Protein AF-Q2U007-F1 (afdb_monomer_lite)

Structure (mmCIF, N/CA/C/O backbone):
data_AF-Q2U007-F1
#
_entry.id   AF-Q2U007-F1
#
loop_
_atom_site.group_PDB
_atom_site.id
_atom_site.type_symbol
_atom_site.label_atom_id
_atom_site.label_alt_id
_atom_site.label_comp_id
_atom_site.label_asym_id
_atom_site.label_entity_id
_atom_site.label_seq_id
_atom_site.pdbx_PDB_ins_code
_atom_site.Cartn_x
_atom_site.Cartn_y
_atom_site.Cartn_z
_atom_site.occupancy
_atom_site.B_iso_or_equiv
_atom_site.auth_seq_id
_atom_site.auth_comp_id
_atom_site.auth_asym_id
_atom_site.auth_atom_id
_atom_site.pdbx_PDB_model_num
ATOM 1 N N . MET A 1 1 ? 24.327 -21.637 -24.201 1.00 45.84 1 MET A N 1
ATOM 2 C CA . MET A 1 1 ? 24.856 -22.489 -23.111 1.00 45.84 1 MET A CA 1
ATOM 3 C C . MET A 1 1 ? 24.369 -21.882 -21.798 1.00 45.84 1 MET A C 1
ATOM 5 O O . MET A 1 1 ? 24.805 -20.785 -21.492 1.00 45.84 1 MET A O 1
ATOM 9 N N . THR A 1 2 ? 23.435 -22.514 -21.079 1.00 49.09 2 THR A N 1
ATOM 10 C CA . THR A 1 2 ? 22.963 -22.052 -19.755 1.00 49.09 2 THR A CA 1
ATOM 11 C C . THR A 1 2 ? 23.011 -23.228 -18.793 1.00 49.09 2 THR A C 1
ATOM 13 O O . THR A 1 2 ? 22.385 -24.249 -19.065 1.00 49.09 2 THR A O 1
ATOM 16 N N . VAL A 1 3 ? 23.744 -23.083 -17.688 1.00 51.19 3 VAL A N 1
ATOM 17 C CA . VAL A 1 3 ? 23.574 -23.887 -16.470 1.00 51.19 3 VAL A CA 1
ATOM 18 C C . VAL A 1 3 ? 23.898 -22.980 -15.281 1.00 51.19 3 VAL A C 1
ATOM 20 O O . VAL A 1 3 ? 25.051 -22.610 -15.078 1.00 51.19 3 VAL A O 1
ATOM 23 N N . ALA A 1 4 ? 22.877 -22.609 -14.508 1.00 60.34 4 ALA A N 1
ATOM 24 C CA . ALA A 1 4 ? 23.034 -21.975 -13.203 1.00 60.34 4 ALA A CA 1
ATOM 25 C C . ALA A 1 4 ? 23.026 -23.075 -12.128 1.00 60.34 4 ALA A C 1
ATOM 27 O O . ALA A 1 4 ? 22.080 -23.859 -12.051 1.00 60.34 4 ALA A O 1
ATOM 28 N N . ALA A 1 5 ? 24.093 -23.162 -11.332 1.00 70.75 5 ALA A N 1
ATOM 29 C CA . ALA A 1 5 ? 24.197 -24.102 -10.217 1.00 70.75 5 ALA A CA 1
ATOM 30 C C . ALA A 1 5 ? 23.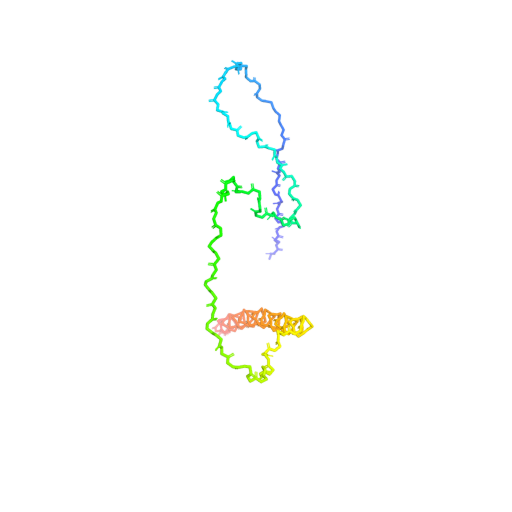496 -23.548 -8.955 1.00 70.75 5 ALA A C 1
ATOM 32 O O . ALA A 1 5 ? 23.523 -22.334 -8.737 1.00 70.75 5 ALA A O 1
ATOM 33 N N . PRO A 1 6 ? 22.874 -24.399 -8.113 1.00 62.50 6 PRO A N 1
ATOM 34 C CA . PRO A 1 6 ? 22.192 -23.960 -6.896 1.00 62.50 6 PRO A CA 1
ATOM 35 C C . PRO A 1 6 ? 23.182 -23.563 -5.778 1.00 62.50 6 PRO A C 1
ATOM 37 O O . PRO A 1 6 ? 24.275 -24.130 -5.700 1.00 62.50 6 PRO A O 1
ATOM 40 N N . PRO A 1 7 ? 22.820 -22.620 -4.885 1.00 67.44 7 PRO A N 1
ATOM 41 C CA . PRO A 1 7 ? 23.691 -22.178 -3.796 1.00 67.44 7 PRO A CA 1
ATOM 42 C C . PRO A 1 7 ? 23.806 -23.234 -2.682 1.00 67.44 7 PRO A C 1
ATOM 44 O O . PRO A 1 7 ? 22.811 -23.807 -2.239 1.00 67.44 7 PRO A O 1
ATOM 47 N N . VAL A 1 8 ? 25.034 -23.469 -2.211 1.00 68.56 8 VAL A N 1
ATOM 48 C CA . VAL A 1 8 ? 25.361 -24.392 -1.110 1.00 68.56 8 VAL A CA 1
ATOM 49 C C . VAL A 1 8 ? 25.106 -23.703 0.239 1.00 68.56 8 VAL A C 1
ATOM 51 O O . VAL A 1 8 ? 25.501 -22.555 0.434 1.00 68.56 8 VAL A O 1
ATOM 54 N N . ALA A 1 9 ? 24.437 -24.393 1.169 1.00 67.62 9 ALA A N 1
ATOM 55 C CA . ALA A 1 9 ? 24.128 -23.880 2.507 1.00 67.62 9 ALA A CA 1
ATOM 56 C C . ALA A 1 9 ? 25.378 -23.802 3.423 1.00 67.62 9 ALA A C 1
ATOM 58 O O . ALA A 1 9 ? 26.294 -24.610 3.254 1.00 67.62 9 ALA A O 1
ATOM 59 N N . PRO A 1 10 ? 25.428 -22.892 4.421 1.00 60.91 10 PRO A N 1
ATOM 60 C CA . PRO A 1 10 ? 26.555 -22.796 5.353 1.00 60.91 10 PRO A CA 1
ATOM 61 C C . PRO A 1 10 ? 26.616 -23.995 6.314 1.00 60.91 10 PRO A C 1
ATOM 63 O O . PRO A 1 10 ? 25.640 -24.312 6.994 1.00 60.91 10 PRO A O 1
ATOM 66 N N . VAL A 1 11 ? 27.781 -24.641 6.395 1.00 66.38 11 VAL A N 1
ATOM 67 C CA . VAL A 1 11 ? 28.095 -25.694 7.374 1.00 66.38 11 VAL A CA 1
ATOM 68 C C . VAL A 1 11 ? 28.425 -25.040 8.718 1.00 66.38 11 VAL A C 1
ATOM 70 O O . VAL A 1 11 ? 29.373 -24.265 8.817 1.00 66.38 11 VAL A O 1
ATOM 73 N N . HIS A 1 12 ? 27.650 -25.351 9.759 1.00 53.19 12 HIS A N 1
ATOM 74 C CA . HIS A 1 12 ? 27.969 -24.995 11.142 1.00 53.19 12 HIS A CA 1
ATOM 75 C C . HIS A 1 12 ? 28.802 -26.119 11.772 1.00 53.19 12 HIS A C 1
ATOM 77 O O . HIS A 1 12 ? 28.290 -27.209 12.023 1.00 53.19 12 HIS A O 1
ATOM 83 N N . GLU A 1 13 ? 30.085 -25.857 12.015 1.00 56.84 13 GLU A N 1
ATOM 84 C CA . GLU A 1 13 ? 30.991 -26.773 12.709 1.00 56.84 13 GLU A CA 1
ATOM 85 C C . GLU A 1 13 ? 30.856 -26.599 14.229 1.00 56.84 13 GLU A C 1
ATOM 87 O O . GLU A 1 13 ? 31.210 -25.563 14.790 1.00 56.84 13 GLU A O 1
ATOM 92 N N . ASN A 1 14 ? 30.323 -27.624 14.896 1.00 48.91 14 ASN A N 1
ATOM 93 C CA . ASN A 1 14 ? 30.301 -27.746 16.349 1.00 48.91 14 ASN A CA 1
ATOM 94 C C . ASN A 1 14 ? 31.295 -28.834 16.781 1.00 48.91 14 ASN A C 1
ATOM 96 O O . ASN A 1 14 ? 31.060 -30.009 16.503 1.00 48.91 14 ASN A O 1
ATOM 100 N N . GLY A 1 15 ? 32.299 -28.463 17.586 1.00 44.88 15 GLY A N 1
ATOM 101 C CA . GLY A 1 15 ? 32.779 -29.335 18.662 1.00 44.88 15 GLY A CA 1
ATOM 102 C C . GLY A 1 15 ? 34.292 -29.450 18.891 1.00 44.88 15 GLY A C 1
ATOM 103 O O . GLY A 1 15 ? 35.009 -29.986 18.063 1.00 44.88 15 GLY A O 1
ATOM 104 N N . ILE A 1 16 ? 34.669 -29.117 20.135 1.00 45.72 16 ILE A N 1
ATOM 105 C CA . ILE A 1 16 ? 35.556 -29.861 21.057 1.00 45.72 16 ILE A CA 1
ATOM 106 C C . ILE A 1 16 ? 37.076 -29.561 21.133 1.00 45.72 16 ILE A C 1
ATOM 108 O O . ILE A 1 16 ? 37.866 -29.888 20.260 1.00 45.72 16 ILE A O 1
ATOM 112 N N . ASN A 1 17 ? 37.456 -29.118 22.343 1.00 43.81 17 ASN A N 1
ATOM 113 C CA . ASN A 1 17 ? 38.725 -29.334 23.062 1.00 43.81 17 ASN A CA 1
ATOM 114 C C . ASN A 1 17 ? 39.901 -28.359 22.865 1.00 43.81 17 ASN A C 1
ATOM 116 O O . ASN A 1 17 ? 40.845 -28.615 22.128 1.00 43.81 17 ASN A O 1
ATOM 120 N N . GLY A 1 18 ? 39.934 -27.333 23.723 1.00 42.66 18 GLY A N 1
ATOM 121 C CA . GLY A 1 18 ? 41.168 -26.688 24.181 1.00 42.66 18 GLY A CA 1
ATOM 122 C C . GLY A 1 18 ? 41.182 -26.595 25.708 1.00 42.66 18 GLY A C 1
ATOM 123 O O . GLY A 1 18 ? 40.798 -25.575 26.271 1.00 42.66 18 GLY A O 1
ATOM 124 N N . SER A 1 19 ? 41.565 -27.673 26.398 1.00 48.12 19 SER A N 1
ATOM 125 C CA . SER A 1 19 ? 41.765 -27.676 27.851 1.00 48.12 19 SER A CA 1
ATOM 126 C C . SER A 1 19 ? 43.122 -27.056 28.207 1.00 48.12 19 SER A C 1
ATOM 128 O O . SER A 1 19 ? 44.160 -27.659 27.938 1.00 48.12 19 SER A O 1
ATOM 130 N N . GLY A 1 20 ? 43.124 -25.886 28.847 1.00 43.69 20 GLY A N 1
ATOM 131 C CA . GLY A 1 20 ? 44.291 -25.315 29.531 1.00 43.69 20 GLY A CA 1
ATOM 132 C C . GLY A 1 20 ? 43.981 -25.114 31.024 1.00 43.69 20 GLY A C 1
ATOM 133 O O . GLY A 1 20 ? 42.910 -24.589 31.332 1.00 43.69 20 GLY A O 1
ATOM 134 N N . PRO A 1 21 ? 44.846 -25.542 31.966 1.00 49.88 21 PRO A N 1
ATOM 135 C CA . PRO A 1 21 ? 44.534 -25.542 33.391 1.00 49.88 21 PRO A CA 1
ATOM 136 C C . PRO A 1 21 ? 44.860 -24.178 34.013 1.00 49.88 21 PRO A C 1
ATOM 138 O O . PRO A 1 21 ? 46.019 -23.841 34.233 1.00 49.88 21 PRO A O 1
ATOM 141 N N . GLY A 1 22 ? 43.828 -23.391 34.312 1.00 45.66 22 GLY A N 1
ATOM 142 C CA . GLY A 1 22 ? 43.938 -22.110 35.013 1.00 45.66 22 GLY A CA 1
ATOM 143 C C . GLY A 1 22 ? 42.913 -22.042 36.135 1.00 45.66 22 GLY A C 1
ATOM 144 O O . GLY A 1 22 ? 41.786 -21.598 35.942 1.00 45.66 22 GLY A O 1
ATOM 145 N N . HIS A 1 23 ? 43.288 -22.581 37.286 1.00 47.38 23 HIS A N 1
ATOM 146 C CA . HIS A 1 23 ? 42.497 -22.631 38.507 1.00 47.38 23 HIS A CA 1
ATOM 147 C C . HIS A 1 23 ? 42.480 -21.258 39.199 1.00 47.38 23 HIS A C 1
ATOM 149 O O . HIS A 1 23 ? 43.550 -20.706 39.430 1.00 47.38 23 HIS A O 1
ATOM 155 N N . HIS A 1 24 ? 41.285 -20.819 39.624 1.00 49.59 24 HIS A N 1
ATOM 156 C CA . HIS A 1 24 ? 41.021 -19.752 40.611 1.00 49.59 24 HIS A CA 1
ATOM 157 C C . HIS A 1 24 ? 41.439 -18.334 40.152 1.00 49.59 24 HIS A C 1
ATOM 159 O O . HIS A 1 24 ? 42.490 -18.124 39.580 1.00 49.59 24 HIS A O 1
ATOM 165 N N . HIS A 1 25 ? 40.690 -17.255 40.365 1.00 46.06 25 HIS A N 1
ATOM 166 C CA . HIS A 1 25 ? 40.031 -16.883 41.603 1.00 46.06 25 HIS A CA 1
ATOM 167 C C . HIS A 1 25 ? 39.239 -15.570 41.368 1.00 46.06 25 HIS A C 1
ATOM 169 O O . HIS A 1 25 ? 39.700 -14.689 40.653 1.00 46.06 25 HIS A O 1
ATOM 175 N N . VAL A 1 26 ? 38.094 -15.451 42.049 1.00 49.72 26 VAL A N 1
ATOM 176 C CA . VAL A 1 26 ? 37.425 -14.229 42.557 1.00 49.72 26 VAL A CA 1
ATOM 177 C C . VAL A 1 26 ? 36.978 -13.081 41.631 1.00 49.72 26 VAL A C 1
ATOM 179 O O . VAL A 1 26 ? 37.756 -12.318 41.078 1.00 49.72 26 VAL A O 1
ATOM 182 N N . ASN A 1 27 ? 35.677 -12.816 41.790 1.00 50.59 27 ASN A N 1
ATOM 183 C CA . ASN A 1 27 ? 35.104 -11.495 42.052 1.00 50.59 27 ASN A CA 1
ATOM 184 C C . ASN A 1 27 ? 34.822 -10.596 40.850 1.00 50.59 27 ASN A C 1
ATOM 186 O O . ASN A 1 27 ? 35.355 -9.503 40.724 1.00 50.59 27 ASN A O 1
ATOM 190 N N . MET A 1 28 ? 33.830 -11.008 40.072 1.00 51.03 28 MET A N 1
ATOM 191 C CA . MET A 1 28 ? 32.741 -10.093 39.758 1.00 51.03 28 MET A CA 1
ATOM 192 C C . MET A 1 28 ? 31.449 -10.851 40.035 1.00 51.03 28 MET A C 1
ATOM 194 O O . MET A 1 28 ? 31.242 -11.934 39.488 1.00 51.03 28 MET A O 1
ATOM 198 N N . SER A 1 29 ? 30.589 -10.315 40.898 1.00 62.97 29 SER A N 1
ATOM 199 C CA . SER A 1 29 ? 29.206 -10.765 41.071 1.00 62.97 29 SER A CA 1
ATOM 200 C C . SER A 1 29 ? 28.398 -10.454 39.806 1.00 62.97 29 SER A C 1
ATOM 202 O O . SER A 1 29 ? 27.454 -9.665 39.830 1.00 62.97 29 SER A O 1
ATOM 204 N N . LEU A 1 30 ? 28.804 -11.015 38.668 1.00 64.94 30 LEU A N 1
ATOM 205 C CA . LEU A 1 30 ? 27.990 -10.991 37.471 1.00 64.94 30 LEU A CA 1
ATOM 206 C C . LEU A 1 30 ? 26.750 -11.837 37.767 1.00 64.94 30 LEU A C 1
ATOM 208 O O . LEU A 1 30 ? 26.903 -12.976 38.227 1.00 64.94 30 LEU A O 1
ATOM 212 N N . PRO A 1 31 ? 25.535 -11.321 37.512 1.00 68.75 31 PRO A N 1
ATOM 213 C CA . PRO A 1 31 ? 24.340 -12.140 37.538 1.00 68.75 31 PRO A CA 1
ATOM 214 C C . PRO A 1 31 ? 24.610 -13.348 36.651 1.00 68.75 31 PRO A C 1
ATOM 216 O O . PRO A 1 31 ? 24.940 -13.205 35.472 1.00 68.75 31 PRO A O 1
ATOM 219 N N . ARG A 1 32 ? 24.567 -14.540 37.245 1.00 64.12 32 ARG A N 1
ATOM 220 C CA . ARG A 1 32 ? 24.729 -15.791 36.517 1.00 64.12 32 ARG A CA 1
ATOM 221 C C . ARG A 1 32 ? 23.582 -15.818 35.511 1.00 64.12 32 ARG A C 1
ATOM 223 O O . ARG A 1 32 ? 22.433 -16.000 35.902 1.00 64.12 32 ARG A O 1
ATOM 230 N N . PHE A 1 33 ? 23.882 -15.512 34.250 1.00 63.34 33 PHE A N 1
ATOM 231 C CA . PHE A 1 33 ? 22.890 -15.464 33.185 1.00 63.34 33 PHE A CA 1
ATOM 232 C C . PHE A 1 33 ? 22.316 -16.870 33.034 1.00 63.34 33 PHE A C 1
ATOM 234 O O . PHE A 1 33 ? 22.917 -17.752 32.425 1.00 63.34 33 PHE A O 1
ATOM 241 N N . HIS A 1 34 ? 21.158 -17.089 33.645 1.00 67.88 34 HIS A N 1
ATOM 242 C CA . HIS A 1 34 ? 20.289 -18.186 33.286 1.00 67.88 34 HIS A CA 1
ATOM 243 C C . HIS A 1 34 ? 19.623 -17.757 31.977 1.00 67.88 34 HIS A C 1
ATOM 245 O O . HIS A 1 34 ? 18.959 -16.718 31.979 1.00 67.88 34 HIS A O 1
ATOM 251 N N . PRO A 1 35 ? 19.810 -18.466 30.850 1.00 64.94 35 PRO A N 1
ATOM 252 C CA . PRO A 1 35 ? 18.990 -18.226 29.676 1.00 64.94 35 PRO A CA 1
ATOM 253 C C . PRO A 1 35 ? 17.555 -18.574 30.067 1.00 64.94 35 PRO A C 1
ATOM 255 O O . PRO A 1 35 ? 17.171 -19.740 30.138 1.00 64.94 35 PRO A O 1
ATOM 258 N N . ILE A 1 36 ? 16.786 -17.546 30.420 1.00 62.22 36 ILE A N 1
ATOM 259 C CA . ILE A 1 36 ? 15.360 -17.670 30.670 1.00 62.22 36 ILE A CA 1
ATOM 260 C C . ILE A 1 36 ? 14.790 -18.029 29.306 1.00 62.22 36 ILE A C 1
ATOM 262 O O . ILE A 1 36 ? 14.823 -17.210 28.386 1.00 62.22 36 ILE A O 1
ATOM 266 N N . ALA A 1 37 ? 14.304 -19.258 29.149 1.00 65.50 37 ALA A N 1
ATOM 267 C CA . AL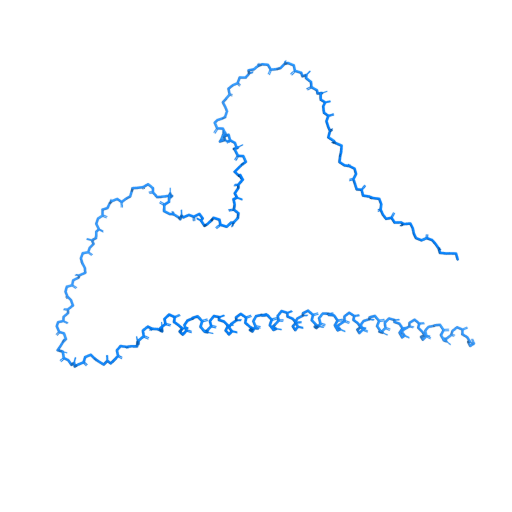A A 1 37 ? 13.363 -19.558 28.086 1.00 65.50 37 ALA A CA 1
ATOM 268 C C . ALA A 1 37 ? 12.109 -18.717 28.374 1.00 65.50 37 ALA A C 1
ATOM 270 O O . ALA A 1 37 ? 11.177 -19.157 29.039 1.00 65.50 37 ALA A O 1
ATOM 271 N N . MET A 1 38 ? 12.155 -17.446 27.975 1.00 60.19 38 MET A N 1
ATOM 272 C CA . MET A 1 38 ? 11.038 -16.524 28.046 1.00 60.19 38 MET A CA 1
ATOM 273 C C . MET A 1 38 ? 10.007 -17.055 27.064 1.00 60.19 38 MET A C 1
ATOM 275 O O . MET A 1 38 ? 10.254 -17.102 25.859 1.00 60.19 38 MET A O 1
ATOM 279 N N . ASN A 1 39 ? 8.853 -17.467 27.572 1.00 54.72 39 ASN A N 1
ATOM 280 C CA . ASN A 1 39 ? 7.689 -17.605 26.722 1.00 54.72 39 ASN A CA 1
ATOM 281 C C . ASN A 1 39 ? 7.303 -16.180 26.266 1.00 54.72 39 ASN A C 1
ATOM 283 O O . ASN A 1 39 ? 6.983 -15.359 27.130 1.00 54.72 39 ASN A O 1
ATOM 287 N N . PRO A 1 40 ? 7.341 -15.836 24.962 1.00 61.75 40 PRO A N 1
ATOM 288 C CA . PRO A 1 40 ? 7.080 -14.470 24.499 1.00 61.75 40 PRO A CA 1
ATOM 289 C C . PRO A 1 40 ? 5.645 -13.999 24.778 1.00 61.75 40 PRO A C 1
ATOM 291 O O . PRO A 1 40 ? 5.339 -12.828 24.583 1.00 61.75 40 PRO A O 1
ATOM 294 N N . SER A 1 41 ? 4.758 -14.888 25.238 1.00 57.97 41 SER A N 1
ATOM 295 C CA . SER A 1 41 ? 3.390 -14.537 25.630 1.00 57.97 41 SER A CA 1
ATOM 296 C C . SER A 1 41 ? 3.249 -14.084 27.087 1.00 57.97 41 SER A C 1
ATOM 298 O O . SER A 1 41 ? 2.125 -13.816 27.503 1.00 57.97 41 SER A O 1
ATOM 300 N N . GLN A 1 42 ? 4.324 -14.013 27.884 1.00 57.53 42 GLN A N 1
ATOM 301 C CA . GLN A 1 42 ? 4.209 -13.568 29.275 1.00 57.53 42 GLN A CA 1
ATOM 302 C C . GLN A 1 42 ? 4.321 -12.034 29.382 1.00 57.53 42 GLN A C 1
ATOM 304 O O . GLN A 1 42 ? 5.402 -11.490 29.146 1.00 57.53 42 GLN A O 1
ATOM 309 N N . PRO A 1 43 ? 3.249 -11.308 29.761 1.00 59.62 43 PRO A N 1
ATOM 310 C CA . PRO A 1 43 ? 3.376 -9.906 30.129 1.00 59.62 43 PRO A CA 1
ATOM 311 C C . PRO A 1 43 ? 4.158 -9.815 31.444 1.00 59.62 43 PRO A C 1
ATOM 313 O O . PRO A 1 43 ? 3.738 -10.338 32.476 1.00 59.62 43 PRO A O 1
ATOM 316 N N . VAL A 1 44 ? 5.320 -9.166 31.404 1.00 61.06 44 VAL A N 1
ATOM 317 C CA . VAL A 1 44 ? 6.101 -8.838 32.601 1.00 61.06 44 VAL A CA 1
ATOM 318 C C . VAL A 1 44 ? 5.318 -7.774 33.378 1.00 61.06 44 VAL A C 1
ATOM 320 O O . VAL A 1 44 ? 5.118 -6.666 32.883 1.00 61.06 44 VAL A O 1
ATOM 323 N N . HIS A 1 45 ? 4.810 -8.128 34.560 1.00 53.03 45 HIS A N 1
ATOM 324 C CA . HIS A 1 45 ? 3.993 -7.237 35.390 1.00 53.03 45 HIS A CA 1
ATOM 325 C C . HIS A 1 45 ? 4.889 -6.139 36.014 1.00 53.03 45 HIS A C 1
ATOM 327 O O . HIS A 1 45 ? 5.871 -6.489 36.675 1.00 53.03 45 HIS A O 1
ATOM 333 N N . PRO A 1 46 ? 4.599 -4.832 35.846 1.00 58.78 46 PRO A N 1
ATOM 334 C CA . PRO A 1 46 ? 5.477 -3.750 36.315 1.00 58.78 46 PRO A CA 1
ATOM 335 C C . PRO A 1 46 ? 5.580 -3.619 37.845 1.00 58.78 46 PRO A C 1
ATOM 337 O O . PRO A 1 46 ? 6.484 -2.952 38.344 1.00 58.78 46 PRO A O 1
ATOM 340 N N . GLU A 1 47 ? 4.684 -4.248 38.612 1.00 58.31 47 GLU A N 1
ATOM 341 C CA . GLU A 1 47 ? 4.638 -4.115 40.075 1.00 58.31 47 GLU A CA 1
ATOM 342 C C . GLU A 1 47 ? 5.876 -4.625 40.832 1.00 58.31 47 GLU A C 1
ATOM 344 O O . GLU A 1 47 ? 6.051 -4.271 41.996 1.00 58.31 47 GLU A O 1
ATOM 349 N N . GLN A 1 48 ? 6.761 -5.424 40.229 1.00 57.84 48 GLN A N 1
ATOM 350 C CA . GLN A 1 48 ? 7.905 -5.997 40.959 1.00 57.84 48 GLN A CA 1
ATOM 351 C C . GLN A 1 48 ? 9.121 -5.055 41.089 1.00 57.84 48 GLN A C 1
ATOM 353 O O . GLN A 1 48 ? 10.114 -5.433 41.709 1.00 57.84 48 GLN A O 1
ATOM 358 N N . MET A 1 49 ? 9.062 -3.830 40.550 1.00 56.88 49 MET A N 1
ATOM 359 C CA . MET A 1 49 ? 10.196 -2.886 40.517 1.00 56.88 49 MET A CA 1
ATOM 360 C C . MET A 1 49 ? 10.148 -1.730 41.528 1.00 56.88 49 MET A C 1
ATOM 362 O O . MET A 1 49 ? 10.990 -0.837 41.450 1.00 56.88 49 MET A O 1
ATOM 366 N N . MET A 1 50 ? 9.224 -1.706 42.491 1.00 51.59 50 MET A N 1
ATOM 367 C CA . MET A 1 50 ? 9.159 -0.593 43.453 1.00 51.59 50 MET A CA 1
ATOM 368 C C . MET A 1 50 ? 9.365 -1.061 44.899 1.00 51.59 50 MET A C 1
ATOM 370 O O . MET A 1 50 ? 8.447 -1.610 45.510 1.00 51.59 50 MET A O 1
ATOM 374 N N . PRO A 1 51 ? 10.550 -0.817 45.489 1.00 48.81 51 PRO A N 1
ATOM 375 C CA . PRO A 1 51 ? 10.729 -0.917 46.925 1.00 48.81 51 PRO A CA 1
ATOM 376 C C . PRO A 1 51 ? 10.067 0.293 47.604 1.00 48.81 51 PRO A C 1
ATOM 378 O O . PRO A 1 51 ? 10.458 1.431 47.378 1.00 48.81 51 PRO A O 1
ATOM 381 N N . ASN A 1 52 ? 9.056 0.018 48.432 1.00 51.47 52 ASN A N 1
ATOM 382 C CA . ASN A 1 52 ? 8.591 0.809 49.579 1.00 51.47 52 ASN A CA 1
ATOM 383 C C . ASN A 1 52 ? 8.704 2.348 49.508 1.00 51.47 52 ASN A C 1
ATOM 385 O O . ASN A 1 52 ? 9.688 2.922 49.966 1.00 51.47 52 ASN A O 1
ATOM 389 N N . HIS A 1 53 ? 7.593 3.011 49.176 1.00 53.88 53 HIS A N 1
ATOM 390 C CA . HIS A 1 53 ? 7.242 4.298 49.784 1.00 53.88 53 HIS A CA 1
ATOM 391 C C . HIS A 1 53 ? 5.781 4.286 50.239 1.00 53.88 53 HIS A C 1
ATOM 393 O O . HIS A 1 53 ? 4.859 4.712 49.547 1.00 53.88 53 HIS A O 1
ATOM 399 N N . SER A 1 54 ? 5.584 3.794 51.458 1.00 53.81 54 SER A N 1
ATOM 400 C CA . SER A 1 54 ? 4.515 4.269 52.326 1.00 53.81 54 SER A CA 1
ATOM 401 C C . SER A 1 54 ? 4.710 5.774 52.561 1.00 53.81 54 SER A C 1
ATOM 403 O O . SER A 1 54 ? 5.828 6.181 52.866 1.00 53.81 54 SER A O 1
ATOM 405 N N . HIS A 1 55 ? 3.634 6.565 52.433 1.00 51.62 55 HIS A N 1
ATOM 406 C CA . HIS A 1 55 ? 3.203 7.663 53.326 1.00 51.62 55 HIS A CA 1
ATOM 407 C C . HIS A 1 55 ? 2.495 8.824 52.588 1.00 51.62 55 HIS A C 1
ATOM 409 O O . HIS A 1 55 ? 3.010 9.395 51.636 1.00 51.62 55 HIS A O 1
ATOM 415 N N . PHE A 1 56 ? 1.325 9.184 53.139 1.00 46.00 56 PHE A N 1
ATOM 416 C CA . PHE A 1 56 ? 0.467 10.356 52.888 1.00 46.00 56 PHE A CA 1
ATOM 417 C C . PHE A 1 56 ? -0.408 10.385 51.621 1.00 46.00 56 PHE A C 1
ATOM 419 O O . PHE A 1 56 ? -0.042 10.919 50.581 1.00 46.00 56 PHE A O 1
ATOM 426 N N . ARG A 1 57 ? -1.667 9.940 51.775 1.00 58.44 57 ARG A N 1
ATOM 427 C CA . ARG A 1 57 ? -2.803 10.499 51.021 1.00 58.44 57 ARG A CA 1
ATOM 428 C C . ARG A 1 57 ? -3.203 11.842 51.655 1.00 58.44 57 ARG A C 1
ATOM 430 O O . ARG A 1 57 ? -3.598 11.828 52.821 1.00 58.44 57 ARG A O 1
ATOM 437 N N . PRO A 1 58 ? -3.186 12.973 50.935 1.00 57.97 58 PRO A N 1
ATOM 438 C CA . PRO A 1 58 ? -3.980 14.136 51.306 1.00 57.97 58 PRO A CA 1
ATOM 439 C C . PRO A 1 58 ? -5.448 13.831 50.978 1.00 57.97 58 PRO A C 1
ATOM 441 O O . PRO A 1 58 ? -5.764 13.432 49.856 1.00 57.97 58 PRO A O 1
ATOM 444 N N . PHE A 1 59 ? -6.353 13.987 51.944 1.00 59.22 59 PHE A N 1
ATOM 445 C CA . PHE A 1 59 ? -7.781 14.060 51.634 1.00 59.22 59 PHE A CA 1
ATOM 446 C C . PHE A 1 59 ? -8.035 15.328 50.797 1.00 59.22 59 PHE A C 1
ATOM 448 O O . PHE A 1 59 ? -7.533 16.391 51.172 1.00 59.22 59 PHE A O 1
ATOM 455 N N . PRO A 1 60 ? -8.789 15.262 49.685 1.00 66.50 60 PRO A N 1
ATOM 456 C CA . PRO A 1 60 ? -9.236 16.470 49.003 1.00 66.50 60 PRO A CA 1
ATOM 457 C C . PRO A 1 60 ? -10.222 17.240 49.906 1.00 66.50 60 PRO A C 1
ATOM 459 O O . PRO A 1 60 ? -10.981 16.607 50.649 1.00 66.50 60 PRO A O 1
ATOM 462 N N . PRO A 1 61 ? -10.221 18.587 49.887 1.00 59.56 61 PRO A N 1
ATOM 463 C CA . PRO A 1 61 ? -11.162 19.380 50.673 1.00 59.56 61 PRO A CA 1
ATOM 464 C C . PRO A 1 61 ? -12.605 19.136 50.191 1.00 59.56 61 PRO A C 1
ATOM 466 O O . PRO A 1 61 ? -12.813 18.830 49.014 1.00 59.56 61 PRO A O 1
ATOM 469 N N . PRO A 1 62 ? -13.614 19.268 51.072 1.00 56.84 62 PRO A N 1
ATOM 470 C CA . PRO A 1 62 ? -15.007 19.122 50.672 1.00 56.84 62 PRO A CA 1
ATOM 471 C C . PRO A 1 62 ? -15.360 20.213 49.652 1.00 56.84 62 PRO A C 1
ATOM 473 O O . PRO A 1 62 ? -15.163 21.403 49.903 1.00 56.84 62 PRO A O 1
ATOM 476 N N . HIS A 1 63 ? -15.855 19.800 48.485 1.00 60.16 63 HIS A N 1
ATOM 477 C CA . HIS A 1 63 ? -16.350 20.709 47.454 1.00 60.16 63 HIS A CA 1
ATOM 478 C C . HIS A 1 63 ? -17.559 21.508 47.980 1.00 60.16 63 HIS A C 1
ATOM 480 O O . HIS A 1 63 ? -18.357 20.962 48.748 1.00 60.16 63 HIS A O 1
ATOM 486 N N . PRO A 1 64 ? -17.720 22.785 47.584 1.00 58.72 64 PRO A N 1
ATOM 487 C CA . PRO A 1 64 ? -18.858 23.591 48.004 1.00 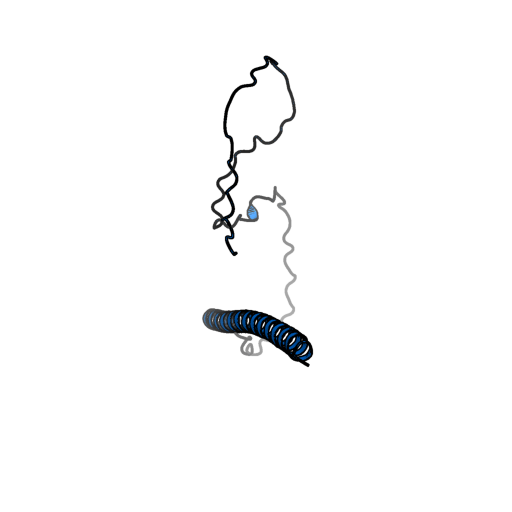58.72 64 PRO A CA 1
ATOM 488 C C . PRO A 1 64 ? -20.152 22.960 47.488 1.00 58.72 64 PRO A C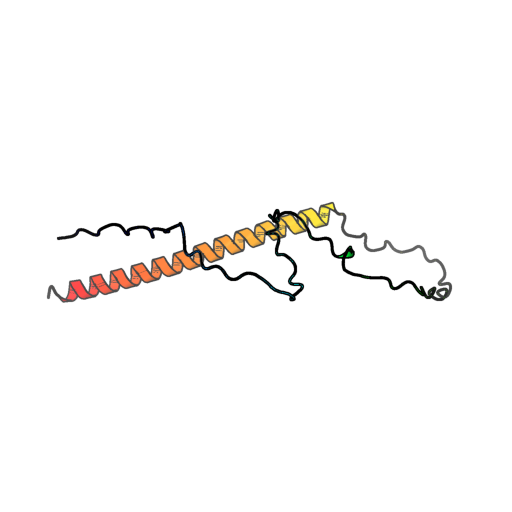 1
ATOM 490 O O . PRO A 1 64 ? -20.226 22.548 46.330 1.00 58.72 64 PRO A O 1
ATOM 493 N N . MET A 1 65 ? -21.154 22.882 48.366 1.00 56.75 65 MET A N 1
ATOM 494 C CA . MET A 1 65 ? -22.496 22.395 48.058 1.00 56.75 65 MET A CA 1
ATOM 495 C C . MET A 1 65 ? -23.065 23.185 46.873 1.00 56.75 65 MET A C 1
ATOM 497 O O . MET A 1 65 ? -23.511 24.318 47.036 1.00 56.75 65 MET A O 1
ATOM 501 N N . GLN A 1 66 ? -23.021 22.600 45.678 1.00 58.78 66 GLN A N 1
ATOM 502 C CA . GLN A 1 66 ? -23.846 23.043 44.563 1.00 58.78 66 GLN A CA 1
ATOM 503 C C . GLN A 1 66 ? -25.201 22.364 44.730 1.00 58.78 66 GLN A C 1
ATOM 505 O O . GLN A 1 66 ? -25.267 21.146 44.906 1.00 58.78 66 GLN A O 1
ATOM 510 N N . GLU A 1 67 ? -26.262 23.172 44.756 1.00 51.81 67 GLU A N 1
ATOM 511 C CA . GLU A 1 67 ? -27.639 22.694 44.758 1.00 51.81 67 GLU A CA 1
ATOM 512 C C . GLU A 1 67 ? -27.826 21.587 43.720 1.00 51.81 67 GLU A C 1
ATOM 514 O O . GLU A 1 67 ? -27.416 21.706 42.562 1.00 51.81 67 GLU A O 1
ATOM 519 N N . ALA A 1 68 ? -28.454 20.503 44.164 1.00 51.81 68 ALA A N 1
ATOM 520 C CA . ALA A 1 68 ? -28.788 19.355 43.349 1.00 51.81 68 ALA A CA 1
ATOM 521 C C . ALA A 1 68 ? -29.893 19.722 42.346 1.00 51.81 68 ALA A C 1
ATOM 523 O O . ALA A 1 68 ? -31.072 19.445 42.560 1.00 51.81 68 ALA A O 1
ATOM 524 N N . GLY A 1 69 ? -29.504 20.314 41.218 1.00 59.84 69 GLY A N 1
ATOM 525 C CA . GLY A 1 69 ? -30.217 20.058 39.973 1.00 59.84 69 GLY A CA 1
ATOM 526 C C . GLY A 1 69 ? -30.102 18.563 39.644 1.00 59.84 69 GLY A C 1
ATOM 527 O O . GLY A 1 69 ? -29.087 17.950 39.994 1.00 59.84 69 GLY A O 1
ATOM 528 N N . PRO A 1 70 ? -31.113 17.937 39.013 1.00 63.22 70 PRO A N 1
ATOM 529 C CA . PRO A 1 70 ? -30.987 16.547 38.600 1.00 63.22 70 PRO A CA 1
ATOM 530 C C . PRO A 1 70 ? -29.719 16.429 37.744 1.00 63.22 70 PRO A C 1
ATOM 532 O O . PRO A 1 70 ? -29.550 17.235 36.822 1.00 63.22 70 PRO A O 1
ATOM 535 N N . PRO A 1 71 ? -28.800 15.496 38.050 1.00 56.41 71 PRO A N 1
ATOM 536 C CA . PRO A 1 71 ? -27.625 15.306 37.222 1.00 56.41 71 PRO A CA 1
ATOM 537 C C . PRO A 1 71 ? -28.123 15.017 35.808 1.00 56.41 71 PRO A C 1
ATOM 539 O O . PRO A 1 71 ? -28.852 14.049 35.581 1.00 56.41 71 PRO A O 1
ATOM 542 N N . GLY A 1 72 ? -27.775 15.894 34.861 1.00 62.72 72 GLY A N 1
ATOM 543 C CA . GLY A 1 72 ? -27.942 15.588 33.446 1.00 62.72 72 GLY A CA 1
ATOM 544 C C . GLY A 1 72 ? -27.266 14.245 33.155 1.00 62.72 72 GLY A C 1
ATOM 545 O O . GLY A 1 72 ? -26.325 13.883 33.871 1.00 62.72 72 GLY A O 1
ATOM 546 N N . PRO A 1 73 ? -27.739 13.476 32.159 1.00 59.22 73 PRO A N 1
ATOM 547 C CA . PRO A 1 73 ? -27.136 12.192 31.843 1.00 59.22 73 PRO A CA 1
ATOM 548 C C . PRO A 1 73 ? -25.643 12.415 31.600 1.00 59.22 73 PRO A C 1
ATOM 550 O O . PRO A 1 73 ? -25.248 13.091 30.651 1.00 59.22 73 PRO A O 1
ATOM 553 N N . ALA A 1 74 ? -24.816 11.901 32.512 1.00 60.44 74 ALA A N 1
ATOM 554 C CA . ALA A 1 74 ? -23.379 11.877 32.324 1.00 60.44 74 ALA A CA 1
ATOM 555 C C . ALA A 1 74 ? -23.102 11.164 30.991 1.00 60.44 74 ALA A C 1
ATOM 557 O O . ALA A 1 74 ? -23.801 10.186 30.699 1.00 60.44 74 ALA A O 1
ATOM 558 N N . PRO A 1 75 ? -22.124 11.618 30.182 1.00 60.53 75 PRO A N 1
ATOM 559 C CA . PRO A 1 75 ? -21.721 10.888 28.991 1.00 60.53 75 PRO A CA 1
ATOM 560 C C . PRO A 1 75 ? -21.388 9.467 29.428 1.00 60.53 75 PRO A C 1
ATOM 562 O O . PRO A 1 75 ? -20.468 9.240 30.218 1.00 60.53 75 PRO A O 1
ATOM 565 N N . HIS A 1 76 ? -22.226 8.529 28.999 1.00 57.84 76 HIS A N 1
ATOM 566 C CA . HIS A 1 76 ? -22.078 7.130 29.347 1.00 57.84 76 HIS A CA 1
ATOM 567 C C . HIS A 1 76 ? -20.686 6.713 28.860 1.00 57.84 76 HIS A C 1
ATOM 569 O O . HIS A 1 76 ? -20.360 6.991 27.700 1.00 57.84 76 HIS A O 1
ATOM 575 N N . PRO A 1 77 ? -19.835 6.107 29.707 1.00 64.25 77 PRO A N 1
ATOM 576 C CA . PRO A 1 77 ? -18.598 5.533 29.206 1.00 64.25 77 PRO A CA 1
ATOM 577 C C . PRO A 1 77 ? -18.975 4.573 28.068 1.00 64.25 77 PRO A C 1
ATOM 579 O O . PRO A 1 77 ? -19.942 3.820 28.238 1.00 64.25 77 PRO A O 1
ATOM 582 N N . PRO A 1 78 ? -18.286 4.627 26.909 1.00 64.38 78 PRO A N 1
ATOM 583 C CA . PRO A 1 78 ? -18.615 3.769 25.782 1.00 64.38 78 PRO A CA 1
ATOM 584 C C . PRO A 1 78 ? -18.651 2.342 26.295 1.00 64.38 78 PRO A C 1
ATOM 586 O O . PRO A 1 78 ? -17.707 1.897 26.965 1.00 64.38 78 PRO A O 1
ATOM 589 N N . SER A 1 79 ? -19.773 1.672 26.046 1.00 74.31 79 SER A N 1
ATOM 590 C CA . SER A 1 79 ? -19.970 0.327 26.547 1.00 74.31 79 SER A CA 1
ATOM 591 C C . SER A 1 79 ? -18.824 -0.538 26.017 1.00 74.31 79 SER A C 1
ATOM 593 O O . SER A 1 79 ? -18.305 -0.302 24.924 1.00 74.31 79 SER A O 1
ATOM 595 N N . HIS A 1 80 ? -18.347 -1.503 26.806 1.00 77.38 80 HIS A N 1
ATOM 596 C CA . HIS A 1 80 ? -17.189 -2.320 26.413 1.00 77.38 80 HIS A CA 1
ATOM 597 C C . HIS A 1 80 ? -17.363 -2.966 25.024 1.00 77.38 80 HIS A C 1
ATOM 599 O O . HIS A 1 80 ? -16.379 -3.208 24.334 1.00 77.38 80 HIS A O 1
ATOM 605 N N . ILE A 1 81 ? -18.612 -3.179 24.604 1.00 83.75 81 ILE A N 1
ATOM 606 C CA . ILE A 1 81 ? -19.004 -3.671 23.281 1.00 83.75 81 ILE A CA 1
ATOM 607 C C . ILE A 1 81 ? -18.682 -2.651 22.176 1.00 83.75 81 ILE A C 1
ATOM 609 O O . ILE A 1 81 ? -18.018 -3.010 21.207 1.00 83.75 81 ILE A O 1
ATOM 613 N N . ASP A 1 82 ? -19.022 -1.372 22.351 1.00 85.69 82 ASP A N 1
ATOM 614 C CA . ASP A 1 82 ? -18.722 -0.320 21.365 1.00 85.69 82 ASP A CA 1
ATOM 615 C C . ASP A 1 82 ? -17.210 -0.162 21.128 1.00 85.69 82 ASP A C 1
ATOM 617 O O . ASP A 1 82 ? -16.758 0.106 20.011 1.00 85.69 82 ASP A O 1
ATOM 621 N N . GLN A 1 83 ? -16.408 -0.350 22.183 1.00 88.50 83 GLN A N 1
ATOM 622 C CA . GLN A 1 83 ? -14.944 -0.310 22.098 1.00 88.50 83 GLN A CA 1
ATOM 623 C C . GLN A 1 83 ? -14.384 -1.499 21.304 1.00 88.50 83 GLN A C 1
ATOM 625 O O . GLN A 1 83 ? -13.425 -1.335 20.547 1.00 88.50 83 GLN A O 1
ATOM 630 N N . ILE A 1 84 ? -14.985 -2.684 21.450 1.00 92.94 84 ILE A N 1
ATOM 631 C CA . ILE A 1 84 ? -14.618 -3.879 20.680 1.00 92.94 84 ILE A CA 1
ATOM 632 C C . ILE A 1 84 ? -14.936 -3.659 19.198 1.00 92.94 84 ILE A C 1
ATOM 634 O O . ILE A 1 84 ? -14.060 -3.868 18.360 1.00 92.94 84 ILE A O 1
ATOM 638 N N . ASP A 1 85 ? -16.126 -3.153 18.874 1.00 93.69 85 ASP A N 1
ATOM 639 C CA . ASP A 1 85 ? -16.533 -2.900 17.488 1.00 93.69 85 ASP A CA 1
ATOM 640 C C . ASP A 1 85 ? -15.678 -1.820 16.815 1.00 93.69 85 ASP A C 1
ATOM 642 O O . ASP A 1 85 ? -15.304 -1.943 15.646 1.00 93.69 85 ASP A O 1
ATOM 646 N N . ALA A 1 86 ? -15.320 -0.762 17.547 1.00 92.62 86 ALA A N 1
ATOM 647 C CA . ALA A 1 86 ? -14.401 0.258 17.049 1.00 92.62 86 ALA A CA 1
ATOM 648 C C . ALA A 1 86 ? -13.013 -0.327 16.753 1.00 92.62 86 ALA A C 1
ATOM 650 O O . ALA A 1 86 ? -12.429 -0.035 15.707 1.00 92.62 86 ALA A O 1
ATOM 651 N N . ARG A 1 87 ? -12.509 -1.194 17.639 1.00 95.00 87 ARG A N 1
ATOM 652 C CA . ARG A 1 87 ? -11.226 -1.874 17.447 1.00 95.00 87 ARG A CA 1
ATOM 653 C C . ARG A 1 87 ? -11.257 -2.838 16.261 1.00 95.00 87 ARG A C 1
ATOM 655 O O . ARG A 1 87 ? -10.278 -2.895 15.524 1.00 95.00 87 ARG A O 1
ATOM 662 N N . LEU A 1 88 ? -12.356 -3.563 16.048 1.00 97.25 88 LEU A N 1
ATOM 663 C CA . LEU A 1 88 ? -12.520 -4.452 14.893 1.00 97.25 88 LEU A CA 1
ATOM 664 C C . LEU A 1 88 ? -12.471 -3.672 13.580 1.00 97.25 88 LEU A C 1
ATOM 666 O O . LEU A 1 88 ? -11.650 -3.985 12.721 1.00 97.25 88 LEU A O 1
ATOM 670 N N . ARG A 1 89 ? -13.245 -2.585 13.470 1.00 96.69 89 ARG A N 1
ATOM 671 C CA . ARG A 1 89 ? -13.189 -1.709 12.290 1.00 96.69 89 ARG A CA 1
ATOM 672 C C . ARG A 1 89 ? -11.785 -1.162 12.061 1.00 96.69 89 ARG A C 1
ATOM 674 O O . ARG A 1 89 ? -11.322 -1.121 10.927 1.00 96.69 89 ARG A O 1
ATOM 681 N N . GLN A 1 90 ? -11.089 -0.750 13.119 1.00 96.19 90 GLN A N 1
ATOM 682 C CA . GLN A 1 90 ? -9.714 -0.269 12.996 1.00 96.19 90 GLN A CA 1
ATOM 683 C C . GLN A 1 90 ? -8.780 -1.345 12.422 1.00 96.19 90 GLN A C 1
ATOM 685 O O . GLN A 1 90 ? -7.993 -1.042 11.526 1.00 96.19 90 GLN A O 1
ATOM 690 N N . LEU A 1 91 ? -8.884 -2.588 12.900 1.00 97.56 91 LEU A N 1
ATOM 691 C CA . LEU A 1 91 ? -8.079 -3.704 12.400 1.00 97.56 91 LEU A CA 1
ATOM 692 C C . LEU A 1 91 ? -8.349 -3.988 10.916 1.00 97.56 91 LEU A C 1
ATOM 694 O O . LEU A 1 91 ? -7.400 -4.167 10.157 1.00 97.56 91 LEU A O 1
ATOM 698 N N . GLU A 1 92 ? -9.612 -3.953 10.484 1.00 96.62 92 GLU A N 1
ATOM 699 C CA . GLU A 1 92 ? -9.986 -4.118 9.071 1.00 96.62 92 GLU A CA 1
ATOM 700 C C . GLU A 1 92 ? -9.358 -3.032 8.182 1.00 96.62 92 GLU A C 1
ATOM 702 O O . GLU A 1 92 ? -8.819 -3.324 7.113 1.00 96.62 92 GLU A O 1
ATOM 707 N N . HIS A 1 93 ? -9.371 -1.773 8.632 1.00 97.25 93 HIS A N 1
ATOM 708 C CA . HIS A 1 93 ? -8.759 -0.667 7.889 1.00 97.25 93 HIS A CA 1
ATOM 709 C C . HIS A 1 93 ? -7.238 -0.803 7.819 1.00 97.25 93 HIS A C 1
ATOM 711 O O . HIS A 1 93 ? -6.636 -0.530 6.780 1.00 97.25 93 HIS A O 1
ATOM 717 N N . GLU A 1 94 ? -6.608 -1.232 8.910 1.00 95.94 94 GLU A N 1
ATOM 718 C CA . GLU A 1 94 ? -5.168 -1.456 8.948 1.00 95.94 94 GLU A CA 1
ATOM 719 C C . GLU A 1 94 ? -4.752 -2.583 7.992 1.00 95.94 94 GLU A C 1
ATOM 721 O O . GLU A 1 94 ? -3.764 -2.457 7.264 1.00 95.94 94 GLU A O 1
ATOM 726 N N . GLU A 1 95 ? -5.518 -3.674 7.944 1.00 96.19 95 GLU A N 1
ATOM 727 C CA . GLU A 1 95 ? -5.283 -4.765 7.002 1.00 96.19 95 GLU A CA 1
ATOM 728 C C . GLU A 1 95 ? -5.481 -4.316 5.551 1.00 96.19 95 GLU A C 1
ATOM 730 O O . GLU A 1 95 ? -4.610 -4.562 4.710 1.00 96.19 95 GLU A O 1
ATOM 735 N N . ALA A 1 96 ? -6.566 -3.594 5.263 1.00 97.12 96 ALA A N 1
ATOM 736 C CA . ALA A 1 96 ? -6.824 -3.046 3.937 1.00 97.12 96 ALA A CA 1
ATOM 737 C C . ALA A 1 96 ? -5.690 -2.113 3.481 1.00 97.12 96 ALA A C 1
ATOM 739 O O . ALA A 1 96 ? -5.192 -2.242 2.360 1.00 97.12 96 ALA A O 1
ATOM 740 N N . ALA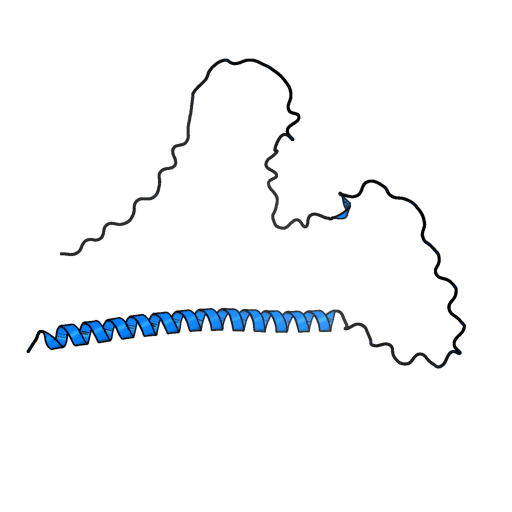 A 1 97 ? -5.214 -1.227 4.361 1.00 97.88 97 ALA A N 1
ATOM 741 C CA . ALA A 1 97 ? -4.089 -0.340 4.079 1.00 97.88 97 ALA A CA 1
ATOM 742 C C . ALA A 1 97 ? -2.792 -1.123 3.817 1.00 97.88 97 ALA A C 1
ATOM 744 O O . ALA A 1 97 ? -2.062 -0.825 2.868 1.00 97.88 97 ALA A O 1
ATOM 745 N N . ARG A 1 98 ? -2.523 -2.168 4.610 1.00 97.88 98 ARG A N 1
ATOM 746 C CA . ARG A 1 98 ? -1.353 -3.040 4.436 1.00 97.88 98 ARG A CA 1
ATOM 747 C C . ARG A 1 98 ? -1.392 -3.772 3.093 1.00 97.88 98 ARG A C 1
ATOM 749 O O . ARG A 1 98 ? -0.384 -3.805 2.382 1.00 97.88 98 ARG A O 1
ATOM 756 N N . MET A 1 99 ? -2.543 -4.327 2.719 1.00 98.38 99 MET A N 1
ATOM 757 C CA . MET A 1 99 ? -2.719 -4.980 1.421 1.00 98.38 99 MET A CA 1
ATOM 758 C C . MET A 1 99 ? -2.595 -3.990 0.259 1.00 98.38 99 MET A C 1
ATOM 760 O O . MET A 1 99 ? -1.916 -4.295 -0.723 1.00 98.38 99 MET A O 1
ATOM 764 N N . ALA A 1 100 ? -3.175 -2.793 0.381 1.00 97.81 100 ALA A N 1
ATOM 765 C CA . ALA A 1 100 ? -3.078 -1.743 -0.630 1.00 97.81 100 ALA A CA 1
ATOM 766 C C . ALA A 1 100 ? -1.626 -1.292 -0.850 1.00 97.81 100 ALA A C 1
ATOM 768 O O . ALA A 1 100 ? -1.172 -1.229 -1.993 1.00 97.81 100 ALA A O 1
ATOM 769 N N . ALA A 1 101 ? -0.864 -1.067 0.225 1.00 97.94 101 ALA A N 1
ATOM 770 C CA . ALA A 1 101 ? 0.553 -0.718 0.142 1.00 97.94 101 ALA A CA 1
ATOM 771 C C . ALA A 1 101 ? 1.368 -1.814 -0.563 1.00 97.94 101 ALA A C 1
ATOM 773 O O . ALA A 1 101 ? 2.149 -1.529 -1.473 1.00 97.94 101 ALA A O 1
ATOM 774 N N . ARG A 1 102 ? 1.138 -3.086 -0.208 1.00 98.06 102 ARG A N 1
ATOM 775 C CA . ARG A 1 102 ? 1.786 -4.227 -0.871 1.00 98.06 102 ARG A CA 1
ATOM 776 C C . ARG A 1 102 ? 1.434 -4.296 -2.358 1.00 98.06 102 ARG A C 1
ATOM 778 O O . ARG A 1 102 ? 2.318 -4.506 -3.186 1.00 98.06 102 ARG A O 1
ATOM 785 N N . SER A 1 103 ? 0.158 -4.118 -2.693 1.00 97.56 103 SER A N 1
ATOM 786 C CA . SER A 1 103 ? -0.314 -4.106 -4.079 1.00 97.56 103 SER A CA 1
ATOM 787 C C . SER A 1 103 ? 0.326 -2.972 -4.878 1.00 97.56 103 SER A C 1
ATOM 789 O O . SER A 1 103 ? 0.748 -3.178 -6.013 1.00 97.56 103 SER A O 1
ATOM 791 N N . HIS A 1 104 ? 0.440 -1.785 -4.284 1.00 98.12 104 HIS A N 1
ATOM 792 C CA . HIS A 1 104 ? 1.051 -0.626 -4.923 1.00 98.12 104 HIS A CA 1
ATOM 793 C C . HIS A 1 104 ? 2.536 -0.853 -5.231 1.00 98.12 104 HIS A C 1
ATOM 795 O O . HIS A 1 104 ? 2.967 -0.633 -6.362 1.00 98.12 104 HIS A O 1
ATOM 801 N N . LEU A 1 105 ? 3.299 -1.376 -4.265 1.00 98.25 105 LEU A N 1
ATOM 802 C CA . LEU A 1 105 ? 4.708 -1.729 -4.467 1.00 98.25 105 LEU A CA 1
ATOM 803 C C . LEU A 1 105 ? 4.887 -2.754 -5.595 1.00 98.25 105 LEU A C 1
ATOM 805 O O . LEU A 1 105 ? 5.776 -2.607 -6.433 1.00 98.25 105 LEU A O 1
ATOM 809 N N . LEU A 1 106 ? 4.023 -3.773 -5.647 1.00 98.38 106 LEU A N 1
ATOM 810 C CA . LEU A 1 106 ? 4.054 -4.769 -6.718 1.00 98.38 106 LEU A CA 1
ATOM 811 C C . LEU A 1 106 ? 3.732 -4.150 -8.086 1.00 98.38 106 LEU A C 1
ATOM 813 O O . LEU A 1 106 ? 4.377 -4.487 -9.076 1.00 98.38 106 LEU A O 1
ATOM 817 N N . ALA A 1 107 ? 2.760 -3.238 -8.149 1.00 97.94 107 ALA A N 1
ATOM 818 C CA . ALA A 1 107 ? 2.396 -2.548 -9.383 1.00 97.94 107 ALA A CA 1
ATOM 819 C C . ALA A 1 107 ? 3.532 -1.656 -9.910 1.00 97.94 107 ALA A C 1
ATOM 821 O O . ALA A 1 107 ? 3.760 -1.629 -11.117 1.00 97.94 107 ALA A O 1
ATOM 822 N N . ILE A 1 108 ? 4.264 -0.971 -9.021 1.00 98.31 108 ILE A N 1
ATOM 823 C CA . ILE A 1 108 ? 5.449 -0.179 -9.388 1.00 98.31 108 ILE A CA 1
ATOM 824 C C . ILE A 1 108 ? 6.515 -1.078 -10.011 1.00 98.31 108 ILE A C 1
ATOM 826 O O . ILE A 1 108 ? 6.880 -0.856 -11.160 1.00 98.31 108 ILE A O 1
ATOM 830 N N . ARG A 1 109 ? 6.923 -2.137 -9.301 1.00 97.69 109 ARG A N 1
ATOM 831 C CA . ARG A 1 109 ? 7.887 -3.132 -9.798 1.00 97.69 109 ARG A CA 1
ATOM 832 C C . ARG A 1 109 ? 7.502 -3.668 -11.171 1.00 97.69 109 ARG A C 1
ATOM 834 O O . ARG A 1 109 ? 8.328 -3.743 -12.067 1.00 97.69 109 ARG A O 1
ATOM 841 N N . LYS A 1 110 ? 6.227 -4.027 -11.346 1.00 98.06 110 LYS A N 1
ATOM 842 C CA . LYS A 1 110 ? 5.732 -4.580 -12.610 1.00 98.06 110 LYS A CA 1
ATOM 843 C C . LYS A 1 110 ? 5.801 -3.561 -13.750 1.00 98.06 110 LYS A C 1
ATOM 845 O O . LYS A 1 110 ? 6.053 -3.946 -14.886 1.00 98.06 110 LYS A O 1
ATOM 850 N N . ARG A 1 111 ? 5.557 -2.280 -13.460 1.00 97.56 111 ARG A N 1
ATOM 851 C CA . ARG A 1 111 ? 5.691 -1.200 -14.441 1.00 97.56 111 ARG A CA 1
ATOM 852 C C . ARG A 1 111 ? 7.153 -0.995 -14.827 1.00 97.56 111 ARG A C 1
ATOM 854 O O . ARG A 1 111 ? 7.437 -0.929 -16.013 1.00 97.56 111 ARG A O 1
ATOM 861 N N . GLU A 1 112 ? 8.046 -0.938 -13.845 1.00 96.94 112 GLU A N 1
ATOM 862 C CA . GLU A 1 112 ? 9.488 -0.783 -14.067 1.00 96.94 112 GLU A CA 1
ATOM 863 C C . GLU A 1 112 ? 10.034 -1.927 -14.932 1.00 96.94 112 GLU A C 1
ATOM 865 O O . GLU A 1 112 ? 10.653 -1.669 -15.959 1.00 96.94 112 GLU A O 1
ATOM 870 N N . ASP A 1 113 ? 9.716 -3.183 -14.604 1.00 97.56 113 ASP A N 1
ATOM 871 C CA . ASP A 1 113 ? 10.091 -4.350 -15.418 1.00 97.56 113 ASP A CA 1
ATOM 872 C C . ASP A 1 113 ? 9.586 -4.245 -16.872 1.00 97.56 113 ASP A C 1
ATOM 874 O O . ASP A 1 113 ? 10.280 -4.634 -17.811 1.00 97.56 113 ASP A O 1
ATOM 878 N N . GLU A 1 114 ? 8.372 -3.728 -17.080 1.00 96.50 114 GLU A N 1
ATOM 879 C CA . GLU A 1 114 ? 7.789 -3.541 -18.414 1.00 96.50 114 GLU A CA 1
ATOM 880 C C . GLU A 1 114 ? 8.449 -2.395 -19.194 1.00 96.50 114 GLU A C 1
ATOM 882 O O . GLU A 1 114 ? 8.556 -2.455 -20.418 1.00 96.50 114 GLU A O 1
ATOM 887 N N . GLU A 1 115 ? 8.869 -1.336 -18.503 1.00 95.94 115 GLU A N 1
ATOM 888 C CA . GLU A 1 115 ? 9.644 -0.239 -19.086 1.00 95.94 115 GLU A CA 1
ATOM 889 C C . GLU A 1 115 ? 11.025 -0.737 -19.527 1.00 95.94 115 GLU A C 1
ATOM 891 O O . GLU A 1 115 ? 11.435 -0.464 -20.655 1.00 95.94 115 GLU A O 1
ATOM 896 N N . PHE A 1 116 ? 11.697 -1.540 -18.695 1.00 96.06 116 PHE A N 1
ATOM 897 C CA . PHE A 1 116 ? 12.963 -2.173 -19.064 1.00 96.06 116 PHE A CA 1
ATOM 898 C C . PHE A 1 116 ? 12.809 -3.096 -20.266 1.00 96.06 116 PHE A C 1
ATOM 900 O O . PHE A 1 116 ? 13.608 -3.015 -21.193 1.00 96.06 116 PHE A O 1
ATOM 907 N N . ARG A 1 117 ? 11.767 -3.936 -20.288 1.00 95.81 117 ARG A N 1
ATOM 908 C CA . ARG A 1 117 ? 11.528 -4.831 -21.423 1.00 95.81 117 ARG A CA 1
ATOM 909 C C . ARG A 1 117 ? 11.357 -4.050 -22.722 1.00 95.81 117 ARG A C 1
ATOM 911 O O . ARG A 1 117 ? 12.036 -4.351 -23.693 1.00 95.81 117 ARG A O 1
ATOM 918 N N . ARG A 1 118 ? 10.518 -3.011 -22.714 1.00 94.50 118 ARG A N 1
ATOM 919 C CA . ARG A 1 118 ? 10.294 -2.168 -23.896 1.00 94.50 118 ARG A CA 1
ATOM 920 C C . ARG A 1 118 ? 11.556 -1.448 -24.356 1.00 94.50 118 ARG A C 1
ATOM 922 O O . ARG A 1 118 ? 11.781 -1.362 -25.555 1.00 94.50 118 ARG A O 1
ATOM 929 N N . MET A 1 119 ? 12.371 -0.948 -23.426 1.00 93.44 119 MET A N 1
ATOM 930 C CA . MET A 1 119 ? 13.647 -0.307 -23.753 1.00 93.44 119 MET A CA 1
ATOM 931 C C . MET A 1 119 ? 14.609 -1.288 -24.431 1.00 93.44 119 MET A C 1
ATOM 933 O O . MET A 1 119 ? 15.198 -0.956 -25.458 1.00 93.44 119 MET A O 1
ATOM 937 N N . THR A 1 120 ? 14.735 -2.501 -23.889 1.00 90.12 120 THR A N 1
ATOM 938 C CA . THR A 1 120 ? 15.566 -3.555 -24.481 1.00 90.12 120 THR A CA 1
ATOM 939 C C . THR A 1 120 ? 15.045 -3.966 -25.855 1.00 90.12 120 THR A C 1
ATOM 941 O O . THR A 1 120 ? 15.817 -3.985 -26.804 1.00 90.12 120 THR A O 1
ATOM 944 N N . GLU A 1 121 ? 13.738 -4.204 -25.995 1.00 87.75 121 GLU A N 1
ATOM 945 C CA . GLU A 1 121 ? 13.116 -4.543 -27.282 1.00 87.75 121 GLU A CA 1
ATOM 946 C C . GLU A 1 121 ? 13.334 -3.438 -28.327 1.00 87.75 121 GLU A C 1
ATOM 948 O O . GLU A 1 121 ? 13.639 -3.734 -29.479 1.00 87.75 121 GLU A O 1
ATOM 953 N N . SER A 1 122 ? 13.230 -2.160 -27.940 1.00 84.81 122 SER A N 1
ATOM 954 C CA . SER A 1 122 ? 13.513 -1.052 -28.859 1.00 84.81 122 SER A CA 1
ATOM 955 C C . SER A 1 122 ? 14.983 -0.981 -29.270 1.00 84.81 122 SER A C 1
ATOM 957 O O . SER A 1 122 ? 15.265 -0.666 -30.419 1.00 84.81 122 SER A O 1
ATOM 959 N N . ALA A 1 123 ? 15.908 -1.307 -28.364 1.00 82.25 123 ALA A N 1
ATOM 960 C CA . ALA A 1 123 ? 17.334 -1.328 -28.671 1.00 82.25 123 ALA A CA 1
ATOM 961 C C . ALA A 1 123 ? 17.703 -2.489 -29.611 1.00 82.25 123 ALA A C 1
ATOM 963 O O . ALA A 1 123 ? 18.495 -2.296 -30.526 1.00 82.25 123 ALA A O 1
ATOM 964 N N . GLU A 1 124 ? 17.104 -3.670 -29.426 1.00 74.38 124 GLU A N 1
ATOM 965 C CA . GLU A 1 124 ? 17.288 -4.815 -30.332 1.00 74.38 124 GLU A CA 1
ATOM 966 C C . GLU A 1 124 ? 16.687 -4.541 -31.722 1.00 74.38 124 GLU A C 1
ATOM 968 O O . GLU A 1 124 ? 17.282 -4.894 -32.737 1.00 74.38 124 GLU A O 1
ATOM 973 N N . ALA A 1 125 ? 15.542 -3.855 -31.790 1.00 76.12 125 ALA A N 1
ATOM 974 C CA . ALA A 1 125 ? 14.900 -3.503 -33.058 1.00 76.12 125 ALA A CA 1
ATOM 975 C C . ALA A 1 125 ? 15.702 -2.487 -33.898 1.00 76.12 125 ALA A C 1
ATOM 977 O O . ALA A 1 125 ? 15.556 -2.456 -35.119 1.00 76.12 125 ALA A O 1
ATOM 978 N N . GLU A 1 126 ? 16.547 -1.662 -33.272 1.00 62.19 126 GLU A N 1
ATOM 979 C CA . GLU A 1 126 ? 17.446 -0.738 -33.976 1.00 62.19 126 GLU A CA 1
ATOM 980 C C . GLU A 1 126 ? 18.703 -1.432 -34.544 1.00 62.19 126 GLU A C 1
ATOM 982 O O . GLU A 1 126 ? 19.365 -0.855 -35.404 1.00 62.19 126 GLU A O 1
ATOM 987 N N . GLU A 1 127 ? 19.022 -2.665 -34.123 1.00 59.50 127 GLU A N 1
ATOM 988 C CA . GLU A 1 127 ? 20.173 -3.443 -34.623 1.00 59.50 127 GLU A CA 1
ATOM 989 C C . GLU A 1 127 ? 19.856 -4.239 -35.913 1.00 59.50 127 GLU A C 1
ATOM 991 O O . GLU A 1 127 ? 20.768 -4.670 -36.616 1.00 59.50 127 GLU A O 1
ATOM 996 N N . GLU A 1 128 ? 18.578 -4.395 -36.281 1.00 5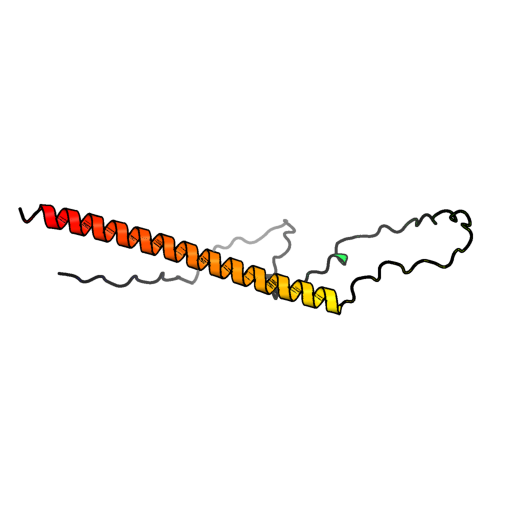6.44 128 GLU A N 1
ATOM 997 C CA . GLU A 1 128 ? 18.144 -5.076 -37.519 1.00 56.44 128 GLU A CA 1
ATOM 998 C C . GLU A 1 128 ? 18.084 -4.168 -38.774 1.00 56.44 128 GLU A C 1
ATOM 1000 O O . GLU A 1 128 ? 17.617 -4.617 -39.828 1.00 56.44 128 GLU A O 1
ATOM 1005 N N . ILE A 1 129 ? 18.557 -2.914 -38.697 1.00 49.53 129 ILE A N 1
ATOM 1006 C CA . ILE A 1 129 ? 18.508 -1.917 -39.793 1.00 49.53 129 ILE A CA 1
ATOM 1007 C C . ILE A 1 129 ? 19.887 -1.658 -40.412 1.00 49.53 129 ILE A C 1
ATOM 1009 O O . ILE A 1 129 ? 20.848 -1.390 -39.658 1.00 49.53 129 ILE A O 1
#

Organism: Aspergillus oryzae (strain ATCC 42149 / RIB 40) (NCBI:txid510516)

Radius of gyration: 34.59 Å; chains: 1; bounding box: 76×54×93 Å

Sequence (129 aa):
MTVAAPPVAPVHENGINGSGPGHHHVNMSLPRFHPIAMNPSQPVHPEQMMPNHSHFRPFPPPHPMQEAGPPGPAPHPPSHIDQIDARLRQLEHEEAARMAARSHLLAIRKREDEEFRRMTESAEAEEEI

pLDDT: mean 70.14, std 18.87, range [42.66, 98.38]

Secondary structure (DSSP, 8-state):
---PPPPPPPP----------------------------TT----GGGG-------PPPPPPPP----PPPP---PPPPHHHHHHHHHHHHHHHHHHHHHHHHHHHHHHHHHHHHHHHHHHHHHHTTT-

Foldseek 3Di:
DDDDDDDDDDDDDDDDDDDDDDDDDDDDPDPPDDPPPDPVPDDDDPVVPDDDDDDDDDDDDDDPDDPDDPPDPDPPDPPVVNVVVVVVVVVVVVVVVVVVVVVVVVVVVVVVVVVVVVVVVVVVVVVVD